Protein AF-M6Y9W4-F1 (afdb_monomer_lite)

Radius of gyration: 18.75 Å; chains: 1; bounding box: 52×41×45 Å

Structure (mmCIF, N/CA/C/O backbone):
data_AF-M6Y9W4-F1
#
_entry.id   AF-M6Y9W4-F1
#
loop_
_atom_site.group_PDB
_atom_site.id
_atom_site.type_symbol
_atom_site.label_atom_id
_atom_site.label_alt_id
_atom_site.label_comp_id
_atom_site.label_asym_id
_atom_site.label_entity_id
_atom_site.label_seq_id
_atom_site.pdbx_PDB_ins_code
_atom_site.Cartn_x
_atom_site.Cartn_y
_atom_site.Cartn_z
_atom_site.occupancy
_atom_site.B_iso_or_equiv
_atom_site.auth_seq_id
_atom_site.auth_comp_id
_atom_site.auth_asym_id
_atom_site.auth_atom_id
_atom_site.pdbx_PDB_model_num
ATOM 1 N N . MET A 1 1 ? 30.360 31.810 -10.359 1.00 53.22 1 MET A N 1
ATOM 2 C CA . MET A 1 1 ? 29.422 31.028 -9.519 1.00 53.22 1 MET A CA 1
ATOM 3 C C . MET A 1 1 ? 30.206 29.876 -8.911 1.00 53.22 1 MET A C 1
ATOM 5 O O . MET A 1 1 ? 30.884 29.195 -9.665 1.00 53.22 1 MET A O 1
ATOM 9 N N . ASN A 1 2 ? 30.211 29.723 -7.581 1.00 60.53 2 ASN A N 1
ATOM 10 C CA . ASN A 1 2 ? 31.064 28.747 -6.890 1.00 60.53 2 ASN A CA 1
ATOM 11 C C . ASN A 1 2 ? 30.437 27.342 -6.953 1.00 60.53 2 ASN A C 1
ATOM 13 O O . ASN A 1 2 ? 29.617 26.981 -6.112 1.00 60.53 2 ASN A O 1
ATOM 17 N N . THR A 1 3 ? 30.793 26.582 -7.986 1.00 64.50 3 THR A N 1
ATOM 18 C CA . THR A 1 3 ? 30.303 25.222 -8.269 1.00 64.50 3 THR A CA 1
ATOM 19 C C . THR A 1 3 ? 30.548 24.246 -7.116 1.00 64.50 3 THR A C 1
ATOM 21 O O . THR A 1 3 ? 29.676 23.439 -6.813 1.00 64.50 3 THR A O 1
ATOM 24 N N . ILE A 1 4 ? 31.654 24.411 -6.384 1.00 68.50 4 ILE A N 1
ATOM 25 C CA . ILE A 1 4 ? 32.053 23.549 -5.257 1.00 68.50 4 ILE A CA 1
ATOM 26 C C . ILE A 1 4 ? 31.036 23.609 -4.102 1.00 68.50 4 ILE A C 1
ATOM 28 O O . ILE A 1 4 ? 30.716 22.594 -3.489 1.00 68.50 4 ILE A O 1
ATOM 32 N N . GLY A 1 5 ? 30.479 24.791 -3.809 1.00 67.19 5 GLY A N 1
ATOM 33 C CA . GLY A 1 5 ? 29.461 24.944 -2.760 1.00 67.19 5 GLY A CA 1
ATOM 34 C C . GLY A 1 5 ? 28.097 24.358 -3.145 1.00 67.19 5 GLY A C 1
ATOM 35 O O . GLY A 1 5 ? 27.382 23.846 -2.287 1.00 67.19 5 GLY A O 1
ATOM 36 N N . ILE A 1 6 ? 27.752 24.400 -4.437 1.00 68.94 6 ILE A N 1
ATOM 37 C CA . ILE A 1 6 ? 26.484 23.878 -4.972 1.00 68.94 6 ILE A CA 1
ATOM 38 C C . ILE A 1 6 ? 26.501 22.342 -4.993 1.00 68.94 6 ILE A C 1
ATOM 40 O O . ILE A 1 6 ? 25.520 21.713 -4.597 1.00 68.94 6 ILE A O 1
ATOM 44 N N . GLU A 1 7 ? 27.620 21.730 -5.388 1.00 72.06 7 GLU A N 1
ATOM 45 C CA . GLU A 1 7 ? 27.791 20.270 -5.384 1.00 72.06 7 GLU A CA 1
ATOM 46 C C . GLU A 1 7 ? 27.745 19.682 -3.968 1.00 72.06 7 GLU A C 1
ATOM 48 O O . GLU A 1 7 ? 27.110 18.651 -3.742 1.00 72.06 7 GLU A O 1
ATOM 53 N N . ASN A 1 8 ? 28.333 20.375 -2.989 1.00 75.81 8 ASN A N 1
ATOM 54 C CA . ASN A 1 8 ? 28.336 19.921 -1.599 1.00 75.81 8 ASN A CA 1
ATOM 55 C C . ASN A 1 8 ? 26.931 19.979 -0.961 1.00 75.81 8 ASN A C 1
ATOM 57 O O . ASN A 1 8 ? 26.535 19.082 -0.211 1.00 75.81 8 ASN A O 1
ATOM 61 N N . TYR A 1 9 ? 26.137 21.001 -1.308 1.00 78.94 9 TYR A N 1
ATOM 62 C CA . TYR A 1 9 ? 24.733 21.096 -0.897 1.00 78.94 9 TYR A CA 1
ATOM 63 C C . TYR A 1 9 ? 23.881 19.978 -1.512 1.00 78.94 9 TYR A C 1
ATOM 65 O O . TYR A 1 9 ? 23.109 19.337 -0.799 1.00 78.94 9 TYR A O 1
ATOM 73 N N . LYS A 1 10 ? 24.060 19.701 -2.810 1.00 82.31 10 LYS A N 1
ATOM 74 C CA . LYS A 1 10 ? 23.355 18.619 -3.511 1.00 82.31 10 LYS A CA 1
ATOM 75 C C . LYS A 1 10 ? 23.643 17.254 -2.874 1.00 82.31 10 LYS A C 1
ATOM 77 O O . LYS A 1 10 ? 22.705 16.536 -2.549 1.00 82.31 10 LYS A O 1
ATOM 82 N N . SER A 1 11 ? 24.914 16.954 -2.610 1.00 82.06 11 SER A N 1
ATOM 83 C CA . SER A 1 11 ? 25.345 15.709 -1.957 1.00 82.06 11 SER A CA 1
ATOM 84 C C . SER A 1 11 ? 24.763 15.549 -0.545 1.00 82.06 11 SER A C 1
ATOM 86 O O . SER A 1 11 ? 24.240 14.495 -0.185 1.00 82.06 11 SER A O 1
ATOM 88 N N . THR A 1 12 ? 24.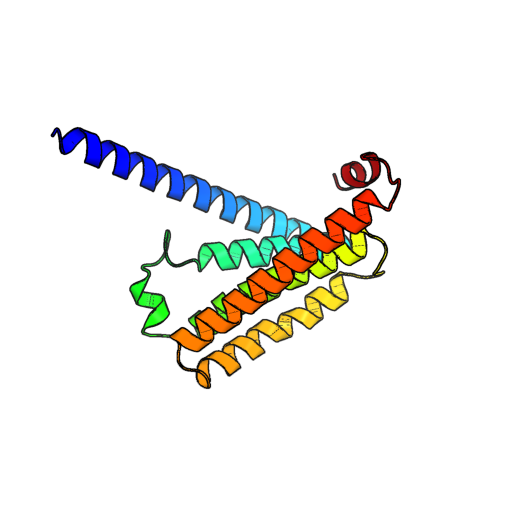761 16.625 0.250 1.00 84.62 12 THR A N 1
ATOM 89 C CA . THR A 1 12 ? 24.174 16.607 1.602 1.00 84.62 12 THR A CA 1
ATOM 90 C C . THR A 1 12 ? 22.660 16.373 1.562 1.00 84.62 12 THR A C 1
ATOM 92 O O . THR A 1 12 ? 22.122 15.630 2.384 1.00 84.62 12 THR A O 1
ATOM 95 N N . LEU A 1 13 ? 21.965 16.987 0.600 1.00 84.06 13 LEU A N 1
ATOM 96 C CA . LEU A 1 13 ? 20.527 16.813 0.406 1.00 84.06 13 LEU A CA 1
ATOM 97 C C . LEU A 1 13 ? 20.185 15.378 -0.027 1.00 84.06 13 LEU A C 1
ATOM 99 O O . LEU A 1 13 ? 19.275 14.780 0.542 1.00 84.06 13 LEU A O 1
ATOM 103 N N . GLU A 1 14 ? 20.927 14.815 -0.983 1.00 83.81 14 GLU A N 1
ATOM 104 C CA . GLU A 1 14 ? 20.766 13.427 -1.443 1.00 83.81 14 GLU A CA 1
ATOM 105 C C . GLU A 1 14 ? 20.965 12.430 -0.295 1.00 83.81 14 GLU A C 1
ATOM 107 O O . GLU A 1 14 ? 20.134 11.543 -0.087 1.00 83.81 14 GLU A O 1
ATOM 112 N N . LEU A 1 15 ? 22.004 12.630 0.521 1.00 82.56 15 LEU A N 1
ATOM 113 C CA . LEU A 1 15 ? 22.261 11.815 1.707 1.00 82.56 15 LEU A CA 1
ATOM 114 C C . LEU A 1 15 ? 21.123 11.927 2.738 1.00 82.56 15 LEU A C 1
ATOM 116 O O . LEU A 1 15 ? 20.691 10.923 3.305 1.00 82.56 15 LEU A O 1
ATOM 120 N N . GLY A 1 16 ? 20.607 13.137 2.969 1.00 83.44 16 GLY A N 1
ATOM 121 C CA . GLY A 1 16 ? 19.469 13.368 3.861 1.00 83.44 16 GLY A CA 1
ATOM 122 C C . GLY A 1 16 ? 18.190 12.668 3.389 1.00 83.44 16 GLY A C 1
ATOM 123 O O . GLY A 1 16 ? 17.507 12.027 4.190 1.00 83.44 16 GLY A O 1
ATOM 124 N N . ILE A 1 17 ? 17.893 12.733 2.088 1.00 84.00 17 ILE A N 1
ATOM 125 C CA . ILE A 1 17 ? 16.756 12.037 1.466 1.00 84.00 17 ILE A CA 1
ATOM 126 C C . ILE A 1 17 ? 16.913 10.519 1.610 1.00 84.00 17 ILE A C 1
ATOM 128 O O . ILE A 1 17 ? 15.950 9.846 1.982 1.00 84.00 17 ILE A O 1
ATOM 132 N N . PHE A 1 18 ? 18.119 9.987 1.391 1.00 83.56 18 PHE A N 1
ATOM 133 C CA . PHE A 1 18 ? 18.415 8.567 1.572 1.00 83.56 18 PHE A CA 1
ATOM 134 C C . PHE A 1 18 ? 18.136 8.097 3.006 1.00 83.56 18 PHE A C 1
ATOM 136 O O . PHE A 1 18 ? 17.407 7.124 3.202 1.00 83.56 18 PHE A O 1
ATOM 143 N N . TYR A 1 19 ? 18.646 8.802 4.021 1.00 84.94 19 TYR A N 1
ATOM 144 C CA . TYR A 1 19 ? 18.411 8.427 5.420 1.00 84.94 19 TYR A CA 1
ATOM 145 C C . TYR A 1 19 ? 16.941 8.542 5.827 1.00 84.94 19 TYR A C 1
ATOM 147 O O . TYR A 1 19 ? 16.434 7.661 6.523 1.00 84.94 19 TYR A O 1
ATOM 155 N N . LEU A 1 20 ? 16.236 9.588 5.385 1.00 85.50 20 LEU A N 1
ATOM 156 C CA . LEU A 1 20 ? 14.809 9.759 5.670 1.00 85.50 20 LEU A CA 1
ATOM 157 C C . LEU A 1 20 ? 13.975 8.649 5.022 1.00 85.50 20 LEU A C 1
ATOM 159 O O . LEU A 1 20 ? 13.081 8.095 5.662 1.00 85.50 20 LEU A O 1
ATOM 163 N N . HIS A 1 21 ? 14.305 8.276 3.787 1.00 85.56 21 HIS A N 1
ATOM 164 C CA . HIS A 1 21 ? 13.692 7.146 3.103 1.00 85.56 21 HIS A CA 1
ATOM 165 C C . HIS A 1 21 ? 13.955 5.826 3.836 1.00 85.56 21 HIS A C 1
ATOM 167 O O . HIS A 1 21 ? 13.010 5.111 4.167 1.00 85.56 21 HIS A O 1
ATOM 173 N N . ALA A 1 22 ? 15.218 5.524 4.150 1.00 85.25 22 ALA A N 1
ATOM 174 C CA . ALA A 1 22 ? 15.608 4.304 4.853 1.00 85.25 22 ALA A CA 1
ATOM 175 C C . ALA A 1 22 ? 14.940 4.195 6.233 1.00 85.25 22 ALA A C 1
ATOM 177 O O . ALA A 1 22 ? 14.466 3.122 6.613 1.00 85.25 22 ALA A O 1
ATOM 178 N N . ALA A 1 23 ? 14.839 5.307 6.965 1.00 87.00 23 ALA A N 1
ATOM 179 C CA . ALA A 1 23 ? 14.112 5.368 8.226 1.00 87.00 23 ALA A CA 1
ATOM 180 C C . ALA A 1 23 ? 12.614 5.100 8.021 1.00 87.00 23 ALA A C 1
ATOM 182 O O . ALA A 1 23 ? 12.052 4.248 8.707 1.00 87.00 23 ALA A O 1
ATOM 183 N N . GLY A 1 24 ? 11.974 5.767 7.055 1.00 85.44 24 GLY A N 1
ATOM 184 C CA . GLY A 1 24 ? 10.560 5.564 6.730 1.00 85.44 24 GLY A CA 1
ATOM 185 C C . GLY A 1 24 ? 10.237 4.112 6.372 1.00 85.44 24 GLY A C 1
ATOM 186 O O . GLY A 1 24 ? 9.293 3.537 6.916 1.00 85.44 24 GLY A O 1
ATOM 187 N N . VAL A 1 25 ? 11.068 3.490 5.531 1.00 87.25 25 VAL A N 1
ATOM 188 C CA . VAL A 1 25 ? 10.981 2.062 5.194 1.00 87.25 25 VAL A CA 1
ATOM 189 C C . VAL A 1 25 ? 11.132 1.197 6.443 1.00 87.25 25 VAL A C 1
ATOM 191 O O . VAL A 1 25 ? 10.295 0.330 6.684 1.00 87.25 25 VAL A O 1
ATOM 194 N N . SER A 1 26 ? 12.160 1.442 7.259 1.00 86.38 26 SER A N 1
ATOM 195 C CA . SER A 1 26 ? 12.446 0.640 8.455 1.00 86.38 26 SER A CA 1
ATOM 196 C C . SER A 1 26 ? 11.303 0.699 9.468 1.00 86.38 26 SER A C 1
ATOM 198 O O . SER A 1 26 ? 10.848 -0.339 9.948 1.00 86.38 26 SER A O 1
ATOM 200 N N . PHE A 1 27 ? 10.786 1.896 9.761 1.00 88.75 27 PHE A N 1
ATOM 201 C CA . PHE A 1 27 ? 9.645 2.067 10.659 1.00 88.75 27 PHE A CA 1
ATOM 202 C C . PHE A 1 27 ? 8.376 1.433 10.089 1.00 88.75 27 PHE A C 1
ATOM 204 O O . PHE A 1 27 ? 7.706 0.683 10.798 1.00 88.75 27 PHE A O 1
ATOM 211 N N . GLY A 1 28 ? 8.063 1.683 8.815 1.00 88.12 28 GLY A N 1
ATOM 212 C CA . GLY A 1 28 ? 6.894 1.102 8.154 1.00 88.12 28 GLY A CA 1
ATOM 213 C C . GLY A 1 28 ? 6.928 -0.426 8.150 1.00 88.12 28 GLY A C 1
ATOM 214 O O . GLY A 1 28 ? 5.927 -1.062 8.468 1.00 88.12 28 GLY A O 1
ATOM 215 N N . PHE A 1 29 ? 8.092 -1.015 7.877 1.00 90.25 29 PHE A N 1
ATOM 216 C CA . PHE A 1 29 ? 8.286 -2.461 7.858 1.00 90.25 29 PHE A CA 1
ATOM 217 C C . PHE A 1 29 ? 8.179 -3.074 9.260 1.00 90.25 29 PHE A C 1
ATOM 219 O O . PHE A 1 29 ? 7.402 -4.001 9.469 1.00 90.25 29 PHE A O 1
ATOM 226 N N . LEU A 1 30 ? 8.912 -2.552 10.250 1.00 92.31 30 LEU A N 1
ATOM 227 C CA . LEU A 1 30 ? 8.925 -3.114 11.607 1.00 92.31 30 LEU A CA 1
ATOM 228 C C . LEU A 1 30 ? 7.567 -2.968 12.307 1.00 92.31 30 LEU A C 1
ATOM 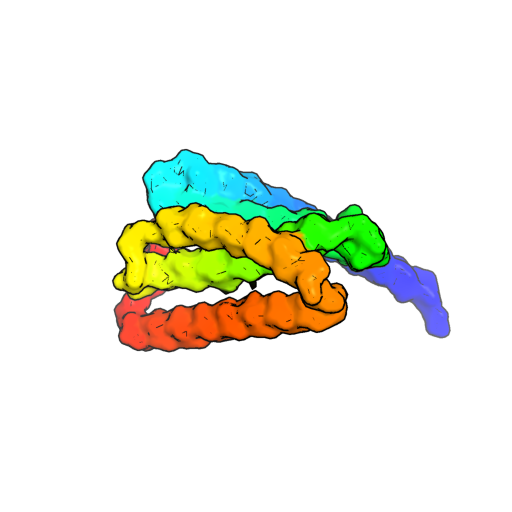230 O O . LEU A 1 30 ? 7.054 -3.930 12.885 1.00 92.31 30 LEU A O 1
ATOM 234 N N . ILE A 1 31 ? 6.963 -1.778 12.238 1.00 91.62 31 ILE A N 1
ATOM 235 C CA . ILE A 1 31 ? 5.649 -1.518 12.840 1.00 91.62 31 ILE A CA 1
ATOM 236 C C . ILE A 1 31 ? 4.567 -2.280 12.072 1.00 91.62 31 ILE A 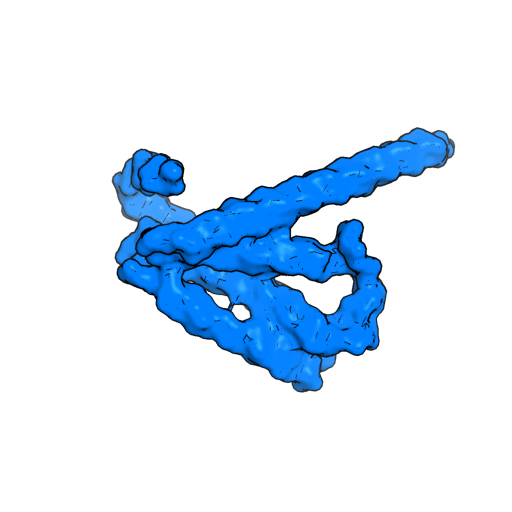C 1
ATOM 238 O O . ILE A 1 31 ? 3.691 -2.883 12.695 1.00 91.62 31 ILE A O 1
ATOM 242 N N . GLY A 1 32 ? 4.641 -2.294 10.738 1.00 90.62 32 GLY A N 1
ATOM 243 C CA . GLY A 1 32 ? 3.715 -3.025 9.877 1.00 90.62 32 GLY A CA 1
ATOM 244 C C . GLY A 1 32 ? 3.684 -4.512 10.208 1.00 90.62 32 GLY A C 1
ATOM 245 O O . GLY A 1 32 ? 2.614 -5.061 10.485 1.00 90.62 32 GLY A O 1
ATOM 246 N N . PHE A 1 33 ? 4.858 -5.140 10.291 1.00 90.94 33 PHE A N 1
ATOM 247 C CA . PHE A 1 33 ? 4.993 -6.543 10.664 1.00 90.94 33 PHE A CA 1
ATOM 248 C C . PHE A 1 33 ? 4.462 -6.804 12.077 1.00 90.94 33 PHE A C 1
ATOM 250 O O . PHE A 1 33 ? 3.622 -7.678 12.261 1.00 90.94 33 PHE A O 1
ATOM 257 N N . SER A 1 34 ? 4.855 -6.000 13.069 1.00 92.12 34 SER A N 1
ATOM 258 C CA . SER A 1 34 ? 4.347 -6.128 14.443 1.00 92.12 34 SER A CA 1
ATOM 259 C C . SER A 1 34 ? 2.811 -6.083 14.505 1.00 92.12 34 SER A C 1
ATOM 261 O O . SER A 1 34 ? 2.168 -6.937 15.121 1.00 92.12 34 SER A O 1
ATOM 263 N N . LYS A 1 35 ? 2.190 -5.138 13.789 1.00 92.38 35 LYS A N 1
ATOM 264 C CA . LYS A 1 35 ? 0.732 -4.971 13.754 1.00 92.38 35 LYS A CA 1
ATOM 265 C C . LYS A 1 35 ? 0.016 -6.080 12.965 1.00 92.38 35 LYS A C 1
ATOM 267 O O . LYS A 1 35 ? -1.080 -6.473 13.366 1.00 92.38 35 LYS A O 1
ATOM 272 N N . LEU A 1 36 ? 0.627 -6.662 11.929 1.00 89.56 36 LEU A N 1
ATOM 273 C CA . LEU A 1 36 ? 0.082 -7.820 11.194 1.00 89.56 36 LEU A CA 1
ATOM 274 C C . LEU A 1 36 ? -0.117 -9.068 12.074 1.00 89.56 36 LEU A C 1
ATOM 276 O O . LEU A 1 36 ? -1.041 -9.847 11.826 1.00 89.56 36 LEU A O 1
ATOM 280 N N . TYR A 1 37 ? 0.700 -9.241 13.117 1.00 88.75 37 TYR A N 1
ATOM 281 C CA . TYR A 1 37 ? 0.606 -10.364 14.063 1.00 88.75 37 TYR A CA 1
ATOM 282 C C . TYR A 1 37 ? -0.208 -10.057 15.326 1.00 88.75 37 TYR A C 1
ATOM 284 O O . TYR A 1 37 ? -0.331 -10.909 16.204 1.00 88.75 37 TYR A O 1
ATOM 292 N N . SER A 1 38 ? -0.798 -8.866 15.425 1.00 90.19 38 SER A N 1
ATOM 293 C CA . SER A 1 38 ? -1.700 -8.523 16.529 1.00 90.19 38 SER A CA 1
ATOM 294 C C . SER A 1 38 ? -2.983 -9.371 16.521 1.00 90.19 38 SER A C 1
ATOM 296 O O . SER A 1 38 ? -3.322 -10.003 15.524 1.00 90.19 38 SER A O 1
ATOM 298 N N . ASN A 1 39 ? -3.735 -9.380 17.625 1.00 88.06 39 ASN A N 1
ATOM 299 C CA . ASN A 1 39 ? -5.017 -10.100 17.702 1.00 88.06 39 ASN A CA 1
ATOM 300 C C . ASN A 1 39 ? -6.209 -9.293 17.156 1.00 88.06 39 ASN A C 1
ATOM 302 O O . ASN A 1 39 ? -7.246 -9.875 16.845 1.00 88.06 39 ASN A O 1
ATOM 306 N N . ASP A 1 40 ? -6.057 -7.979 17.005 1.00 90.56 40 ASP A N 1
ATOM 307 C CA . ASP A 1 40 ? -7.111 -7.056 16.585 1.00 90.56 40 ASP A CA 1
ATOM 308 C C . ASP A 1 40 ? -7.191 -6.918 15.050 1.00 90.56 40 ASP A C 1
ATOM 310 O O . ASP A 1 40 ? -6.178 -6.756 14.364 1.00 90.56 40 ASP A O 1
ATOM 314 N N . PHE A 1 41 ? -8.403 -6.974 14.483 1.00 90.06 41 PHE A N 1
ATOM 315 C CA . PHE A 1 41 ? -8.601 -6.922 13.028 1.00 90.06 41 PHE A CA 1
ATOM 316 C C . PHE A 1 41 ? -8.215 -5.571 12.426 1.00 90.06 41 PHE A C 1
ATOM 318 O O . PHE A 1 41 ? -7.707 -5.531 11.299 1.00 90.06 41 PHE A O 1
ATOM 325 N N . PHE A 1 42 ? -8.427 -4.473 13.152 1.00 89.94 42 PHE A N 1
ATOM 326 C CA . PHE A 1 42 ? -8.001 -3.162 12.683 1.00 89.94 42 PHE A CA 1
ATOM 327 C C . PHE A 1 42 ? -6.477 -3.075 12.632 1.00 89.94 42 PHE A C 1
ATOM 329 O O . PHE A 1 42 ? -5.915 -2.727 11.597 1.00 89.94 42 PHE A O 1
ATOM 336 N N . SER A 1 43 ? -5.802 -3.492 13.699 1.00 90.88 43 SER A N 1
ATOM 337 C CA . SER A 1 43 ? -4.346 -3.520 13.793 1.00 90.88 43 SER A CA 1
ATOM 338 C C . SER A 1 43 ? -3.719 -4.362 12.679 1.00 90.88 43 SER A C 1
ATOM 340 O O . SER A 1 43 ? -2.772 -3.904 12.047 1.00 90.88 43 SER A O 1
ATOM 342 N N . LYS A 1 44 ? -4.290 -5.522 12.325 1.00 92.62 44 LYS A N 1
ATOM 343 C CA . LYS A 1 44 ? -3.841 -6.294 11.146 1.00 92.62 44 LYS A CA 1
ATOM 344 C C . LYS A 1 44 ? -3.972 -5.517 9.838 1.00 92.62 44 LYS A C 1
ATOM 346 O O . LYS A 1 44 ? -3.060 -5.526 9.015 1.00 92.62 44 LYS A O 1
ATOM 351 N N . SER A 1 45 ? -5.100 -4.840 9.649 1.00 92.19 45 SER A N 1
ATOM 352 C CA . SER A 1 45 ? -5.385 -4.058 8.439 1.00 92.19 45 SER A CA 1
ATOM 353 C C . SER A 1 45 ? -4.443 -2.863 8.316 1.00 92.19 45 SER A C 1
ATOM 355 O O . SER A 1 45 ? -3.835 -2.650 7.270 1.00 92.19 45 SER A O 1
ATOM 357 N N . TYR A 1 46 ? -4.237 -2.147 9.419 1.00 91.25 46 TYR A N 1
ATOM 358 C CA . TYR A 1 46 ? -3.277 -1.057 9.526 1.00 91.25 46 TYR A CA 1
ATOM 359 C C . TYR A 1 46 ? -1.839 -1.535 9.293 1.00 91.25 46 TYR A C 1
ATOM 361 O O . TYR A 1 46 ? -1.100 -0.928 8.519 1.00 91.25 46 TYR A O 1
ATOM 369 N N . GLY A 1 47 ? -1.460 -2.671 9.884 1.00 92.00 47 GLY A N 1
ATOM 370 C CA . GLY A 1 47 ? -0.170 -3.307 9.638 1.00 92.00 47 GLY A CA 1
ATOM 371 C C . GLY A 1 47 ? 0.034 -3.636 8.161 1.00 92.00 47 GLY A C 1
ATOM 372 O O . GLY A 1 47 ? 1.107 -3.398 7.616 1.00 92.00 47 GLY A O 1
ATOM 373 N N . SER A 1 48 ? -1.019 -4.087 7.475 1.00 92.25 48 SER A N 1
ATOM 374 C 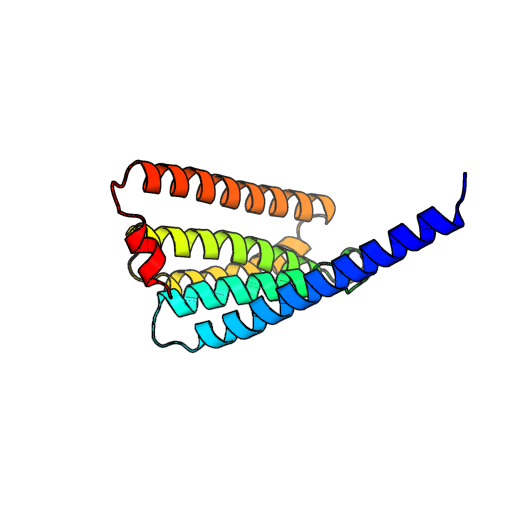CA . SER A 1 48 ? -0.960 -4.341 6.040 1.00 92.25 48 SER A CA 1
ATOM 375 C C . SER A 1 48 ? -0.771 -3.084 5.196 1.00 92.25 48 SER A C 1
ATOM 377 O O . SER A 1 48 ? -0.058 -3.168 4.199 1.00 92.25 48 SER A O 1
ATOM 379 N N . VAL A 1 49 ? -1.386 -1.956 5.568 1.00 92.56 49 VAL A N 1
ATOM 380 C CA . VAL A 1 49 ? -1.166 -0.656 4.911 1.00 92.56 49 VAL A CA 1
ATOM 381 C C . VAL A 1 49 ? 0.304 -0.262 5.028 1.00 92.56 49 VAL A C 1
ATOM 383 O O . VAL A 1 49 ? 0.958 0.001 4.017 1.00 92.56 49 VAL A O 1
ATOM 386 N N . LEU A 1 50 ? 0.841 -0.286 6.254 1.00 92.06 50 LEU A N 1
ATOM 387 C CA . LEU A 1 50 ? 2.236 0.064 6.530 1.00 92.06 50 LEU A CA 1
ATOM 388 C C . LEU A 1 50 ? 3.208 -0.841 5.775 1.00 92.06 50 LEU A C 1
ATOM 390 O O . LEU A 1 50 ? 4.150 -0.355 5.156 1.00 92.06 50 LEU A O 1
ATOM 394 N N . GLN A 1 51 ? 2.938 -2.146 5.767 1.00 91.69 51 GLN A N 1
ATOM 395 C CA . GLN A 1 51 ? 3.763 -3.116 5.066 1.00 91.69 51 GLN A CA 1
ATOM 396 C C . GLN A 1 51 ? 3.750 -2.877 3.551 1.00 91.69 51 GLN A C 1
ATOM 398 O O . GLN A 1 51 ? 4.807 -2.895 2.922 1.00 91.69 51 GLN A O 1
ATOM 403 N N . SER A 1 52 ? 2.581 -2.609 2.954 1.00 91.19 52 SER A N 1
ATOM 404 C CA . SER A 1 52 ? 2.496 -2.302 1.521 1.00 91.19 52 SER A CA 1
ATOM 405 C C . SER A 1 52 ? 3.176 -0.987 1.158 1.00 91.19 52 SER A C 1
ATOM 407 O O . SER A 1 52 ? 3.848 -0.925 0.133 1.00 91.19 52 SER A O 1
ATOM 409 N N . ALA A 1 53 ? 3.068 0.037 2.009 1.00 88.06 53 ALA A N 1
ATOM 410 C CA . ALA A 1 53 ? 3.751 1.309 1.811 1.00 88.06 53 ALA A CA 1
ATOM 411 C C . ALA A 1 53 ? 5.276 1.152 1.926 1.00 88.06 53 ALA A C 1
ATOM 413 O O . ALA A 1 53 ? 6.009 1.704 1.110 1.00 88.06 53 ALA A O 1
ATOM 414 N N . ALA A 1 54 ? 5.758 0.352 2.882 1.00 89.81 54 ALA A N 1
ATOM 415 C CA . ALA A 1 54 ? 7.177 0.044 3.023 1.00 89.81 54 ALA A CA 1
ATOM 416 C C . ALA A 1 54 ? 7.715 -0.726 1.808 1.00 89.81 54 ALA A C 1
ATOM 418 O O . ALA A 1 54 ? 8.747 -0.346 1.264 1.00 89.81 54 ALA A O 1
ATOM 419 N N . PHE A 1 55 ? 7.006 -1.755 1.328 1.00 88.12 55 PHE A N 1
ATOM 420 C CA . PHE A 1 55 ? 7.397 -2.476 0.111 1.00 88.12 55 PHE A CA 1
ATOM 421 C C . PHE A 1 55 ? 7.362 -1.590 -1.134 1.00 88.12 55 PHE A C 1
ATOM 423 O O . PHE A 1 55 ? 8.277 -1.660 -1.949 1.00 88.12 55 PHE A O 1
ATOM 430 N N . PHE A 1 56 ? 6.349 -0.733 -1.265 1.00 84.75 56 PHE A N 1
ATOM 431 C CA . PHE A 1 56 ? 6.296 0.265 -2.328 1.00 84.75 56 PHE A CA 1
ATOM 432 C C . PHE A 1 56 ? 7.517 1.187 -2.292 1.00 84.75 56 PHE A C 1
ATOM 434 O O . PHE A 1 56 ? 8.133 1.402 -3.326 1.00 84.75 56 PHE A O 1
ATOM 441 N N . LEU A 1 57 ? 7.895 1.693 -1.114 1.00 82.81 57 LEU A N 1
ATOM 442 C CA . LEU A 1 57 ? 9.067 2.552 -0.951 1.00 82.81 57 LEU A CA 1
ATOM 443 C C . LEU A 1 57 ? 10.373 1.814 -1.269 1.00 82.81 57 LEU A C 1
ATOM 445 O O . LEU A 1 57 ? 11.197 2.366 -1.984 1.00 82.81 57 LEU A O 1
ATOM 449 N N . ILE A 1 58 ? 10.534 0.561 -0.832 1.00 83.31 58 ILE A N 1
ATOM 450 C CA . ILE A 1 58 ? 11.695 -0.275 -1.191 1.00 83.31 58 ILE A CA 1
ATOM 451 C C . ILE A 1 58 ? 11.814 -0.429 -2.711 1.00 83.31 58 ILE A C 1
ATOM 453 O O . ILE A 1 58 ? 12.912 -0.379 -3.257 1.00 83.31 58 ILE A O 1
ATOM 457 N N . LEU A 1 59 ? 10.681 -0.619 -3.388 1.00 78.69 59 LEU A N 1
ATOM 458 C CA . LEU A 1 59 ? 10.611 -0.747 -4.841 1.00 78.69 59 LEU A CA 1
ATOM 459 C C . LEU A 1 59 ? 10.612 0.611 -5.565 1.00 78.69 59 LEU A C 1
ATOM 461 O O . LEU A 1 59 ? 10.642 0.635 -6.794 1.00 78.69 59 LEU A O 1
ATOM 465 N N . ASN A 1 60 ? 10.554 1.734 -4.840 1.00 74.69 60 ASN A N 1
ATOM 466 C CA . ASN A 1 60 ? 10.484 3.062 -5.431 1.00 74.69 60 ASN A CA 1
ATOM 467 C C . ASN A 1 60 ? 11.852 3.440 -6.008 1.00 74.69 60 ASN A C 1
ATOM 469 O O . ASN A 1 60 ? 12.847 3.645 -5.307 1.00 74.69 60 ASN A O 1
ATOM 473 N N . ASN A 1 61 ? 11.854 3.513 -7.333 1.00 62.28 61 ASN A N 1
ATOM 474 C CA . ASN A 1 61 ? 13.002 3.392 -8.216 1.00 62.28 61 ASN A CA 1
ATOM 475 C C . ASN A 1 61 ? 13.809 4.698 -8.368 1.00 62.28 61 ASN A C 1
ATOM 477 O O . ASN A 1 61 ? 14.228 5.048 -9.467 1.00 62.28 61 ASN A O 1
ATOM 481 N N . GLY A 1 62 ? 13.952 5.460 -7.278 1.00 52.56 62 GLY A N 1
ATOM 482 C CA . GLY A 1 62 ? 14.631 6.762 -7.270 1.00 52.56 62 GLY A CA 1
ATOM 483 C C . GLY A 1 62 ? 15.681 6.951 -6.171 1.00 52.56 62 GLY A C 1
ATOM 484 O O . GLY A 1 62 ? 16.437 7.914 -6.236 1.00 52.56 62 GLY A O 1
ATOM 485 N N . ILE A 1 63 ? 15.737 6.067 -5.162 1.00 56.09 63 ILE A N 1
ATOM 486 C CA . ILE A 1 63 ? 16.682 6.180 -4.027 1.00 56.09 63 ILE A CA 1
ATOM 487 C C . ILE A 1 63 ? 17.536 4.912 -3.845 1.00 56.09 63 ILE A C 1
ATOM 489 O O . ILE A 1 63 ? 18.708 5.025 -3.495 1.00 56.09 63 ILE A O 1
ATOM 493 N N . LEU A 1 64 ? 16.983 3.714 -4.083 1.00 50.62 64 LEU A N 1
ATOM 494 C CA . LEU A 1 64 ? 17.672 2.429 -3.849 1.00 50.62 64 LEU A CA 1
ATOM 495 C C . LEU A 1 64 ? 17.980 1.624 -5.126 1.00 50.62 64 LEU A C 1
ATOM 497 O O . LEU A 1 64 ? 18.890 0.798 -5.107 1.00 50.62 64 LEU A O 1
ATOM 501 N N . ILE A 1 65 ? 17.243 1.840 -6.220 1.00 53.12 65 ILE A N 1
ATOM 502 C CA . ILE A 1 65 ? 17.386 1.126 -7.501 1.00 53.12 65 ILE A CA 1
ATOM 503 C C . ILE A 1 65 ? 17.233 2.155 -8.630 1.00 53.12 65 ILE A C 1
ATOM 505 O O . ILE A 1 65 ? 16.367 3.024 -8.541 1.00 53.12 65 ILE A O 1
ATOM 509 N N . ASP A 1 66 ? 18.091 2.095 -9.654 1.00 56.53 66 ASP A N 1
ATOM 510 C CA . ASP A 1 66 ? 18.127 3.089 -10.734 1.00 56.53 66 ASP A CA 1
ATOM 511 C C . ASP A 1 66 ? 16.864 3.047 -11.609 1.00 56.53 66 ASP A C 1
ATOM 513 O O . ASP A 1 66 ? 16.400 1.964 -12.001 1.00 56.53 66 ASP A O 1
ATOM 517 N N . GLN A 1 67 ? 16.336 4.234 -11.943 1.00 51.56 67 GLN A N 1
ATOM 518 C CA . GLN A 1 67 ? 15.026 4.428 -12.571 1.00 51.56 67 GLN A CA 1
ATOM 519 C C . GLN A 1 67 ? 14.907 3.702 -13.925 1.00 51.56 67 GLN A C 1
ATOM 521 O O . GLN A 1 67 ? 13.837 3.181 -14.251 1.00 51.56 67 GLN A O 1
ATOM 526 N N . GLY A 1 68 ? 16.024 3.578 -14.657 1.00 53.12 68 GLY A N 1
ATOM 527 C CA . GLY A 1 68 ? 16.115 2.890 -15.950 1.00 53.12 68 GLY A CA 1
ATOM 528 C C . GLY A 1 68 ? 15.979 1.362 -15.889 1.00 53.12 68 GLY A C 1
ATOM 529 O O . GLY A 1 68 ? 15.595 0.745 -16.880 1.00 53.12 68 GLY A O 1
ATOM 530 N N . THR A 1 69 ? 16.218 0.744 -14.730 1.00 52.91 69 THR A N 1
ATOM 531 C CA . THR A 1 69 ? 16.224 -0.725 -14.571 1.00 52.91 69 THR A CA 1
ATOM 532 C C . THR A 1 69 ? 14.815 -1.325 -14.436 1.00 52.91 69 THR A C 1
ATOM 534 O O . THR A 1 69 ? 14.582 -2.465 -14.828 1.00 52.91 69 THR A O 1
ATOM 537 N N . LEU A 1 70 ? 13.849 -0.568 -13.898 1.00 53.84 70 LEU A N 1
ATOM 538 C CA . LEU A 1 70 ? 12.478 -1.049 -13.639 1.00 53.84 70 LEU A CA 1
ATOM 539 C C . LEU A 1 70 ? 11.535 -0.827 -14.826 1.00 53.84 70 LEU A C 1
ATOM 541 O O . LEU A 1 70 ? 10.591 -1.598 -14.988 1.00 53.84 70 LEU A O 1
ATOM 545 N N . GLN A 1 71 ? 11.807 0.185 -15.660 1.00 53.22 71 GLN A N 1
ATOM 546 C CA . GLN A 1 71 ? 11.040 0.442 -16.883 1.00 53.22 71 GLN A CA 1
ATOM 547 C C . GLN A 1 71 ? 11.337 -0.594 -17.977 1.00 53.22 71 GLN A C 1
ATOM 549 O O . GLN A 1 71 ? 10.430 -1.058 -18.659 1.00 53.22 71 GLN A O 1
ATOM 554 N N . ASN A 1 72 ? 12.593 -1.032 -18.122 1.00 55.84 72 ASN A N 1
ATOM 555 C CA . ASN A 1 72 ? 13.003 -1.673 -19.373 1.00 55.84 72 ASN A CA 1
ATOM 556 C C . ASN A 1 72 ? 13.025 -3.215 -19.382 1.00 55.84 72 ASN A C 1
ATOM 558 O O . ASN A 1 72 ? 13.038 -3.789 -20.468 1.00 55.84 72 ASN A O 1
ATOM 562 N N . GLU A 1 73 ? 13.017 -3.916 -18.233 1.00 61.06 73 GLU A N 1
ATOM 563 C CA . GLU A 1 73 ? 13.358 -5.358 -18.243 1.00 61.06 73 GLU A CA 1
ATOM 564 C C . GLU A 1 73 ? 12.354 -6.327 -17.586 1.00 61.06 73 GLU A C 1
ATOM 566 O O . GLU A 1 73 ? 12.363 -7.510 -17.932 1.00 61.06 73 GLU A O 1
ATOM 571 N N . ASN A 1 74 ? 11.439 -5.897 -16.695 1.00 77.69 74 ASN A N 1
ATOM 572 C CA . ASN A 1 74 ? 10.540 -6.849 -16.015 1.00 77.69 74 ASN A CA 1
ATOM 573 C C . ASN A 1 74 ? 9.113 -6.336 -15.733 1.00 77.69 74 ASN A C 1
ATOM 575 O O . ASN A 1 74 ? 8.834 -5.711 -14.708 1.00 77.69 74 ASN A O 1
ATOM 579 N N . LYS A 1 75 ? 8.162 -6.727 -16.595 1.00 82.50 75 LYS A N 1
ATOM 580 C CA . LYS A 1 75 ? 6.722 -6.422 -16.462 1.00 82.50 75 LYS A CA 1
ATOM 581 C C . LYS A 1 75 ? 6.087 -6.921 -15.157 1.00 82.50 75 LYS A C 1
ATOM 583 O O . LYS A 1 75 ? 5.126 -6.311 -14.683 1.00 82.50 75 LYS A O 1
ATOM 588 N N . ILE A 1 76 ? 6.616 -7.998 -14.565 1.00 86.62 76 ILE A N 1
ATOM 589 C CA . ILE A 1 76 ? 6.145 -8.521 -13.273 1.00 86.62 76 ILE A CA 1
ATOM 590 C C . ILE A 1 76 ? 6.490 -7.538 -12.162 1.00 86.62 76 ILE A C 1
ATOM 592 O O . ILE A 1 76 ? 5.642 -7.239 -11.324 1.00 86.62 76 ILE A O 1
ATOM 596 N N . LEU A 1 77 ? 7.719 -7.019 -12.165 1.00 84.56 77 LEU A N 1
ATOM 597 C CA . LEU A 1 77 ? 8.186 -6.065 -11.163 1.00 84.56 77 LEU A CA 1
ATOM 598 C C . LEU A 1 77 ? 7.404 -4.754 -11.265 1.00 84.56 77 LEU A C 1
ATOM 600 O O . LEU A 1 77 ? 6.871 -4.286 -10.261 1.00 84.56 77 LEU A O 1
ATOM 604 N N . LEU A 1 78 ? 7.241 -4.238 -12.487 1.00 86.38 78 LEU A N 1
ATOM 605 C CA . LEU A 1 78 ? 6.424 -3.059 -12.775 1.00 86.38 78 LEU A CA 1
ATOM 606 C C . LEU A 1 78 ? 4.978 -3.247 -12.285 1.00 86.38 78 LEU A C 1
ATOM 608 O O . LEU A 1 78 ? 4.453 -2.436 -11.525 1.00 86.38 78 LEU A O 1
ATOM 612 N N . GLY A 1 79 ? 4.333 -4.349 -12.669 1.00 88.62 79 GLY A N 1
ATOM 613 C CA . GLY A 1 79 ? 2.955 -4.634 -12.273 1.00 88.62 79 GLY A CA 1
ATOM 614 C C . GLY A 1 79 ? 2.781 -4.879 -10.770 1.00 88.62 79 GLY A C 1
ATOM 615 O O . GLY A 1 79 ? 1.746 -4.512 -10.212 1.00 88.62 79 GLY A O 1
ATOM 616 N N . SER A 1 80 ? 3.793 -5.439 -10.101 1.00 89.88 80 SER A N 1
ATOM 617 C CA . SER A 1 80 ? 3.813 -5.614 -8.641 1.00 89.88 80 SER A CA 1
ATOM 618 C C . SER A 1 80 ? 3.957 -4.276 -7.921 1.00 89.88 80 SER A C 1
ATOM 620 O O . SER A 1 80 ? 3.237 -4.023 -6.957 1.00 89.88 80 SER A O 1
ATOM 622 N N . TYR A 1 81 ? 4.839 -3.400 -8.410 1.00 88.69 81 TYR A N 1
ATOM 623 C CA . TYR A 1 81 ? 5.043 -2.051 -7.881 1.00 88.69 81 TYR A CA 1
ATOM 624 C C . TYR A 1 81 ? 3.750 -1.231 -7.940 1.00 88.69 81 TYR A C 1
ATOM 626 O O . TYR A 1 81 ? 3.252 -0.771 -6.913 1.00 88.69 81 TYR A O 1
ATOM 634 N N . TYR A 1 82 ? 3.138 -1.138 -9.120 1.00 90.12 82 TYR A N 1
ATOM 635 C CA . TYR A 1 82 ? 1.871 -0.426 -9.309 1.00 90.12 82 TYR A CA 1
ATOM 636 C C . TYR A 1 82 ? 0.682 -1.133 -8.629 1.00 90.12 82 TYR A C 1
ATOM 638 O O . TYR A 1 82 ? -0.257 -0.482 -8.169 1.00 90.12 82 TYR A O 1
ATOM 646 N N . GLY A 1 83 ? 0.745 -2.458 -8.473 1.00 92.44 83 GLY A N 1
ATOM 647 C CA . GLY A 1 83 ? -0.199 -3.229 -7.661 1.00 92.44 83 GLY A CA 1
ATOM 648 C C . GLY A 1 83 ? -0.161 -2.868 -6.182 1.00 92.44 83 GLY A C 1
ATOM 649 O O . GLY A 1 83 ? -1.212 -2.708 -5.562 1.00 92.44 83 GLY A O 1
ATOM 650 N N . LEU A 1 84 ? 1.038 -2.686 -5.623 1.00 92.06 84 LEU A N 1
ATOM 651 C CA . LEU A 1 84 ? 1.232 -2.249 -4.240 1.00 92.06 84 LEU A CA 1
ATOM 652 C C . LEU A 1 84 ? 0.721 -0.824 -4.009 1.00 92.06 84 LEU A C 1
ATOM 654 O O . LEU A 1 84 ? 0.147 -0.571 -2.950 1.00 92.06 84 LEU A O 1
ATOM 658 N N . VAL A 1 85 ? 0.858 0.076 -4.991 1.00 90.44 85 VAL A N 1
ATOM 659 C CA . VAL A 1 85 ? 0.277 1.432 -4.933 1.00 90.44 85 VAL A CA 1
ATOM 660 C C . VAL A 1 85 ? -1.235 1.357 -4.752 1.00 90.44 85 VAL A C 1
ATOM 662 O O . VAL A 1 85 ? -1.765 1.870 -3.766 1.00 90.44 85 VAL A O 1
ATOM 665 N N . LEU A 1 86 ? -1.930 0.667 -5.662 1.00 93.31 86 LEU A N 1
ATOM 666 C CA . LEU A 1 86 ? -3.388 0.550 -5.597 1.00 93.31 86 LEU A CA 1
ATOM 667 C C . LEU A 1 86 ? -3.855 -0.183 -4.346 1.00 93.31 86 LEU A C 1
ATOM 669 O O . LEU A 1 86 ? -4.825 0.240 -3.714 1.00 93.31 86 LEU A O 1
ATOM 673 N N . TYR A 1 87 ? -3.161 -1.261 -3.976 1.00 94.75 87 TYR A N 1
ATOM 674 C CA . TYR A 1 87 ? -3.441 -1.985 -2.746 1.00 94.75 87 TYR A CA 1
ATOM 675 C C . TYR A 1 87 ? -3.362 -1.059 -1.533 1.00 94.75 87 TYR A C 1
ATOM 677 O O . TYR A 1 87 ? -4.302 -1.016 -0.744 1.00 94.75 87 TYR A O 1
ATOM 685 N N . SER A 1 88 ? -2.274 -0.294 -1.405 1.00 92.12 88 SER A N 1
ATOM 686 C CA . SER A 1 88 ? -2.052 0.621 -0.286 1.00 92.12 88 SER A CA 1
ATOM 687 C C . SER A 1 88 ? -3.150 1.686 -0.214 1.00 92.12 88 SER A C 1
ATOM 689 O O . SER A 1 88 ? -3.789 1.839 0.828 1.00 92.12 88 SER A O 1
ATOM 691 N N . SER A 1 89 ? -3.470 2.348 -1.333 1.00 92.19 89 SER A N 1
ATOM 692 C CA . SER A 1 89 ? -4.537 3.360 -1.392 1.00 92.19 89 SER A CA 1
ATOM 693 C C . SER A 1 89 ? -5.909 2.800 -0.997 1.00 92.19 89 SER A C 1
ATOM 695 O O . SER A 1 89 ? -6.648 3.434 -0.241 1.00 92.19 89 SER A O 1
ATOM 697 N N . LEU A 1 90 ? -6.258 1.595 -1.457 1.00 93.94 90 LEU A N 1
ATOM 698 C CA . LEU A 1 90 ? -7.533 0.955 -1.117 1.00 93.94 90 LEU A CA 1
ATOM 699 C C . LEU A 1 90 ? -7.561 0.418 0.314 1.00 93.94 90 LEU A C 1
ATOM 701 O O . LEU A 1 90 ? -8.591 0.502 0.980 1.00 93.94 90 LEU A O 1
ATOM 705 N N . ALA A 1 91 ? -6.447 -0.103 0.818 1.00 93.25 91 ALA A N 1
ATOM 706 C CA . ALA A 1 91 ? -6.342 -0.553 2.198 1.00 93.25 91 ALA A CA 1
ATOM 707 C C . ALA A 1 91 ? -6.484 0.628 3.175 1.00 93.25 91 ALA A C 1
ATOM 709 O O . ALA A 1 91 ? -7.179 0.502 4.182 1.00 93.25 91 ALA A O 1
ATOM 710 N N . VAL A 1 92 ? -5.930 1.801 2.843 1.00 92.56 92 VAL A N 1
ATOM 711 C CA . VAL A 1 92 ? -6.169 3.049 3.589 1.00 92.56 92 VAL A CA 1
ATOM 712 C C . VAL A 1 92 ? -7.658 3.393 3.597 1.00 92.56 92 VAL A C 1
ATOM 714 O O . VAL A 1 92 ? -8.218 3.641 4.665 1.00 92.56 92 VAL A O 1
ATOM 717 N N . PHE A 1 93 ? -8.325 3.343 2.441 1.00 92.62 93 PHE A N 1
ATOM 718 C CA . PHE A 1 93 ? -9.771 3.564 2.355 1.00 92.62 93 PHE A CA 1
ATOM 719 C C . PHE A 1 93 ? -10.561 2.604 3.258 1.00 92.62 93 PHE A C 1
ATOM 721 O O . PHE A 1 93 ? -11.428 3.045 4.013 1.00 92.62 93 PHE A O 1
ATOM 728 N N . VAL A 1 94 ? -10.240 1.308 3.248 1.00 92.31 94 VAL A N 1
ATOM 729 C CA . VAL A 1 94 ? -10.872 0.298 4.117 1.00 92.31 94 VAL A CA 1
ATOM 730 C C . VAL A 1 94 ? -10.668 0.622 5.601 1.00 92.31 94 VAL A C 1
ATOM 732 O O . VAL A 1 94 ? -11.625 0.567 6.374 1.00 92.31 94 VAL A O 1
ATOM 735 N N . CYS A 1 95 ? -9.455 1.007 6.003 1.00 90.50 95 CYS A N 1
ATOM 736 C CA . CYS A 1 95 ? -9.167 1.414 7.379 1.00 90.50 95 CYS A CA 1
ATOM 737 C C . CYS A 1 95 ? -9.994 2.638 7.801 1.00 90.50 95 CYS A C 1
ATOM 739 O O . CYS A 1 95 ? -10.563 2.636 8.891 1.00 90.50 95 CYS A O 1
ATOM 741 N N . PHE A 1 96 ? -10.129 3.654 6.942 1.00 87.75 96 PHE A N 1
ATOM 742 C CA . PHE A 1 96 ? -10.981 4.817 7.224 1.00 87.75 96 PHE A CA 1
ATOM 743 C C . PHE A 1 96 ? -12.465 4.459 7.316 1.00 87.75 96 PHE A C 1
ATOM 745 O O . PHE A 1 96 ? -13.165 5.011 8.161 1.00 87.75 96 PHE A O 1
ATOM 752 N N . ASN A 1 97 ? -12.944 3.520 6.496 1.00 88.50 97 ASN A N 1
ATOM 753 C CA . ASN A 1 97 ? -14.316 3.030 6.605 1.00 88.50 97 ASN A CA 1
ATOM 754 C C . ASN A 1 97 ? -14.570 2.353 7.955 1.00 88.50 97 ASN A C 1
ATOM 756 O O . ASN A 1 97 ? -15.612 2.592 8.551 1.00 88.50 97 ASN A O 1
ATOM 760 N N . TYR A 1 98 ? -13.619 1.570 8.468 1.00 87.88 98 TYR A N 1
ATOM 761 C CA . TYR A 1 98 ? -13.732 1.001 9.813 1.00 87.88 98 TYR A CA 1
ATOM 762 C C . TYR A 1 98 ? -13.727 2.081 10.903 1.00 87.88 98 TYR A C 1
ATOM 764 O O . TYR A 1 98 ? -14.606 2.097 11.759 1.00 87.88 98 TYR A O 1
ATOM 772 N N . LEU A 1 99 ? -12.776 3.023 10.853 1.00 84.44 99 LEU A N 1
ATOM 773 C CA . LEU A 1 99 ? -12.654 4.093 11.857 1.00 84.44 99 LEU A CA 1
ATOM 774 C C . LEU A 1 99 ? -13.898 4.986 11.936 1.00 84.44 99 LEU A C 1
ATOM 776 O O . LEU A 1 99 ? -14.239 5.492 13.002 1.00 84.44 99 LEU A O 1
ATOM 780 N N . LEU A 1 100 ? -14.577 5.177 10.807 1.00 83.88 100 LEU A N 1
ATOM 781 C CA . LEU A 1 100 ? -15.807 5.958 10.711 1.00 83.88 100 LEU A CA 1
ATOM 782 C C . LEU A 1 100 ? -17.071 5.093 10.854 1.00 83.88 100 LEU A C 1
ATOM 784 O O . LEU A 1 100 ? -18.152 5.546 10.488 1.00 83.88 100 LEU A O 1
ATOM 788 N N . GLU A 1 101 ? -16.936 3.881 11.412 1.00 74.50 101 GLU A N 1
ATOM 789 C CA . GLU A 1 101 ? -18.020 2.931 11.729 1.00 74.50 101 GLU A CA 1
ATOM 790 C C . GLU A 1 101 ? -18.883 2.534 10.519 1.00 74.50 101 GLU A C 1
ATOM 792 O O . GLU A 1 101 ? -20.063 2.220 10.640 1.00 74.50 101 GLU A O 1
ATOM 797 N N . SER A 1 102 ? -18.290 2.526 9.327 1.00 68.31 102 SER A N 1
ATOM 798 C CA . SER A 1 102 ? -18.934 2.095 8.082 1.00 68.31 102 SER A CA 1
ATOM 799 C C . SER A 1 102 ? -18.649 0.625 7.736 1.00 68.31 102 SER A C 1
ATOM 801 O O . SER A 1 102 ? -19.107 0.142 6.698 1.00 68.31 102 SER A O 1
ATOM 803 N N . LEU A 1 103 ? -17.845 -0.081 8.538 1.00 78.50 103 LEU A N 1
ATOM 804 C CA . LEU A 1 103 ? -17.350 -1.422 8.228 1.00 78.50 103 LEU A CA 1
ATOM 805 C C . LEU A 1 103 ? -16.973 -2.176 9.512 1.00 78.50 103 LEU A C 1
ATOM 807 O O . LEU A 1 103 ? -16.242 -1.626 10.324 1.00 78.50 103 LEU A O 1
ATOM 811 N N . ASP A 1 104 ? -17.387 -3.438 9.666 1.00 81.75 104 ASP A N 1
ATOM 812 C CA . ASP A 1 104 ? -17.166 -4.194 10.918 1.00 81.75 104 ASP A CA 1
ATOM 813 C C . ASP A 1 104 ? -15.818 -4.931 10.984 1.00 81.75 104 ASP A C 1
ATOM 815 O O . ASP A 1 104 ? -15.238 -5.115 12.051 1.00 81.75 104 ASP A O 1
ATOM 819 N N . ASN A 1 105 ? -15.302 -5.399 9.842 1.00 88.81 105 ASN A N 1
ATOM 820 C CA . ASN A 1 105 ? -14.066 -6.182 9.789 1.00 88.81 105 ASN A CA 1
ATOM 821 C C . ASN A 1 105 ? -13.190 -5.714 8.623 1.00 88.81 105 ASN A C 1
ATOM 823 O O . ASN A 1 105 ? -13.394 -6.178 7.506 1.00 88.81 105 ASN A O 1
ATOM 827 N N . PRO A 1 106 ? -12.203 -4.832 8.838 1.00 90.25 106 PRO A N 1
ATOM 828 C CA . PRO A 1 106 ? -11.373 -4.299 7.758 1.00 90.25 106 PRO A CA 1
ATOM 829 C C . PRO A 1 106 ? -10.422 -5.359 7.190 1.00 90.25 106 PRO A C 1
ATOM 831 O O . PRO A 1 106 ? -10.114 -5.358 5.996 1.00 90.25 106 PRO A O 1
ATOM 834 N N . TRP A 1 107 ? -10.041 -6.348 8.004 1.00 92.56 107 TRP A N 1
ATOM 835 C CA . TRP A 1 107 ? -9.016 -7.323 7.644 1.00 92.56 107 TRP A CA 1
ATOM 836 C C . TRP A 1 107 ? -9.446 -8.247 6.508 1.00 92.56 107 TRP A C 1
ATOM 838 O O . TRP A 1 107 ? -8.641 -8.597 5.642 1.00 92.56 107 TRP A O 1
ATOM 848 N N . ILE A 1 108 ? -10.719 -8.650 6.473 1.00 92.94 108 ILE A N 1
ATOM 849 C CA . ILE A 1 108 ? -11.217 -9.492 5.379 1.00 92.94 108 ILE A CA 1
ATOM 850 C C . ILE A 1 108 ? -11.176 -8.760 4.034 1.00 92.94 108 ILE A C 1
ATOM 852 O O . ILE A 1 108 ? -10.860 -9.386 3.021 1.00 92.94 108 ILE A O 1
ATOM 856 N N . TYR A 1 109 ? -11.427 -7.449 4.022 1.00 91.94 109 TYR A N 1
ATOM 857 C CA . TYR A 1 109 ? -11.351 -6.641 2.807 1.00 91.94 109 TYR A CA 1
ATOM 858 C C . TYR A 1 109 ? -9.900 -6.428 2.387 1.00 91.94 109 TYR A C 1
ATOM 860 O O . TYR A 1 109 ? -9.596 -6.669 1.224 1.00 91.94 109 TYR A O 1
ATOM 868 N N . CYS A 1 110 ? -8.986 -6.121 3.314 1.00 92.81 110 CYS A N 1
ATOM 869 C CA . CYS A 1 110 ? -7.550 -6.065 3.014 1.00 92.81 110 CYS A CA 1
ATOM 870 C C . CYS A 1 110 ? -7.044 -7.380 2.397 1.00 92.81 110 CYS A C 1
ATOM 872 O O . CYS A 1 110 ? -6.418 -7.365 1.344 1.00 92.81 110 CYS A O 1
ATOM 874 N N . LYS A 1 111 ? -7.409 -8.544 2.952 1.00 92.75 111 LYS A N 1
ATOM 875 C CA . LYS A 1 111 ? -7.043 -9.842 2.351 1.00 92.75 111 LYS A CA 1
ATOM 876 C C . LYS A 1 111 ? -7.587 -10.028 0.935 1.00 92.75 111 LYS A C 1
ATOM 878 O O . LYS A 1 111 ? -6.886 -10.563 0.085 1.00 92.75 111 LYS A O 1
ATOM 883 N N . ARG A 1 112 ? -8.827 -9.606 0.671 1.00 93.31 112 ARG A N 1
ATOM 884 C CA . ARG A 1 112 ? -9.421 -9.674 -0.676 1.00 93.31 112 ARG A CA 1
ATOM 885 C C . ARG A 1 112 ? -8.720 -8.730 -1.651 1.00 93.31 112 ARG A C 1
ATOM 887 O O . ARG A 1 112 ? -8.505 -9.105 -2.799 1.00 93.31 112 ARG A O 1
ATOM 894 N N . LEU A 1 113 ? -8.318 -7.547 -1.185 1.00 94.44 113 LEU A N 1
ATOM 895 C CA . LEU A 1 113 ? -7.590 -6.562 -1.983 1.00 94.44 113 LEU A CA 1
ATOM 896 C C . LEU A 1 113 ? -6.220 -7.068 -2.445 1.00 94.44 113 LEU A C 1
ATOM 898 O O . LEU A 1 113 ? -5.741 -6.590 -3.466 1.00 94.44 113 LEU A O 1
ATOM 902 N N . LEU A 1 114 ? -5.613 -8.069 -1.789 1.00 92.75 114 LEU A N 1
ATOM 903 C CA . LEU A 1 114 ? -4.358 -8.672 -2.267 1.00 92.75 114 LEU A CA 1
ATOM 904 C C . LEU A 1 114 ? -4.478 -9.220 -3.697 1.00 92.75 114 LEU A C 1
ATOM 906 O O . LEU A 1 114 ? -3.480 -9.263 -4.409 1.00 92.75 114 LEU A O 1
ATOM 910 N N . GLY A 1 115 ? -5.690 -9.569 -4.146 1.00 92.62 115 GLY A N 1
ATOM 911 C CA . GLY A 1 115 ? -5.967 -9.962 -5.531 1.00 92.62 115 GLY A CA 1
ATOM 912 C C . GLY A 1 115 ? -5.717 -8.860 -6.571 1.00 92.62 115 GLY A C 1
ATOM 913 O O . GLY A 1 115 ? -5.592 -9.167 -7.753 1.00 92.62 115 GLY A O 1
ATOM 914 N N . ILE A 1 116 ? -5.580 -7.596 -6.158 1.00 93.69 116 ILE A N 1
ATOM 915 C CA . ILE A 1 116 ? -5.217 -6.488 -7.052 1.00 93.69 116 ILE A CA 1
ATOM 916 C C . ILE A 1 116 ? -3.793 -6.650 -7.570 1.00 93.69 116 ILE A C 1
ATOM 918 O O . ILE A 1 116 ? -3.559 -6.359 -8.733 1.00 93.69 116 ILE A O 1
ATOM 922 N N . ILE A 1 117 ? -2.869 -7.176 -6.763 1.00 92.38 117 ILE A N 1
ATOM 923 C CA . ILE A 1 117 ? -1.466 -7.353 -7.158 1.00 92.38 117 ILE A CA 1
ATOM 924 C C . ILE A 1 117 ? -1.333 -8.279 -8.385 1.00 92.38 117 ILE A C 1
ATOM 926 O O . ILE A 1 117 ? -0.766 -7.853 -9.390 1.00 92.38 117 ILE A O 1
ATOM 930 N N . PRO A 1 118 ? -1.868 -9.518 -8.394 1.00 93.25 118 PRO A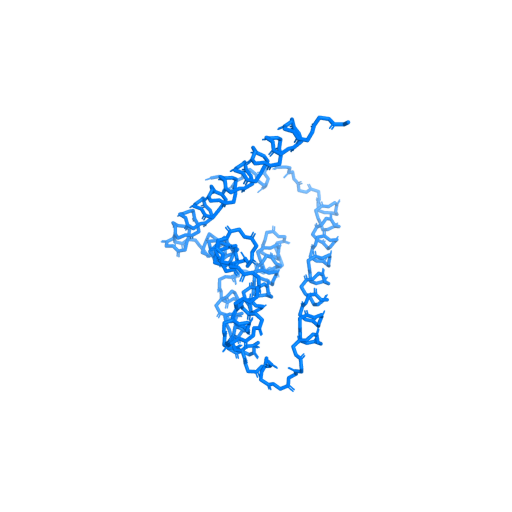 N 1
ATOM 931 C CA . PRO A 1 118 ? -1.822 -10.344 -9.598 1.00 93.25 118 PRO A CA 1
ATOM 932 C C . PRO A 1 118 ? -2.645 -9.754 -10.752 1.00 93.25 118 PRO A C 1
ATOM 934 O O . PRO A 1 118 ? -2.265 -9.928 -11.908 1.00 93.25 118 PRO A O 1
ATOM 937 N N . ALA A 1 119 ? -3.731 -9.024 -10.473 1.00 93.25 119 ALA A N 1
ATOM 938 C CA . ALA A 1 119 ? -4.515 -8.363 -11.514 1.00 93.25 119 ALA A CA 1
ATOM 939 C C . ALA A 1 119 ? -3.730 -7.237 -12.211 1.00 93.25 119 ALA A C 1
ATOM 941 O O . ALA A 1 119 ? -3.762 -7.148 -13.436 1.00 93.25 119 ALA A O 1
ATOM 942 N N . THR A 1 120 ? -2.987 -6.410 -11.472 1.00 92.56 120 THR A N 1
ATOM 943 C CA . THR A 1 120 ? -2.144 -5.346 -12.042 1.00 92.56 120 THR A CA 1
ATOM 944 C C . THR A 1 120 ? -0.921 -5.901 -12.750 1.00 92.56 120 THR A C 1
ATOM 946 O O . THR A 1 120 ? -0.531 -5.350 -13.776 1.00 92.56 120 THR A O 1
ATOM 949 N N . ILE A 1 121 ? -0.350 -7.010 -12.263 1.00 92.19 121 ILE A N 1
ATOM 950 C CA . ILE A 1 121 ? 0.676 -7.762 -12.997 1.00 92.19 121 ILE A CA 1
ATOM 951 C C . ILE A 1 121 ? 0.122 -8.216 -14.340 1.00 92.19 121 ILE A C 1
ATOM 953 O O . ILE A 1 121 ? 0.738 -7.963 -15.362 1.00 92.19 121 ILE A O 1
ATOM 957 N N . LEU A 1 122 ? -1.055 -8.839 -14.371 1.00 93.00 122 LEU A N 1
ATOM 958 C CA . LEU A 1 122 ? -1.667 -9.283 -15.620 1.00 93.00 122 LEU A CA 1
ATOM 959 C C . LEU A 1 122 ? -1.937 -8.094 -16.558 1.00 93.00 122 LEU A C 1
ATOM 961 O O . LEU A 1 122 ? -1.603 -8.152 -17.738 1.00 93.00 122 LEU A O 1
ATOM 965 N N . LEU A 1 123 ? -2.462 -6.989 -16.027 1.00 90.75 123 LEU A N 1
ATOM 966 C CA . LEU A 1 123 ? -2.779 -5.773 -16.779 1.00 90.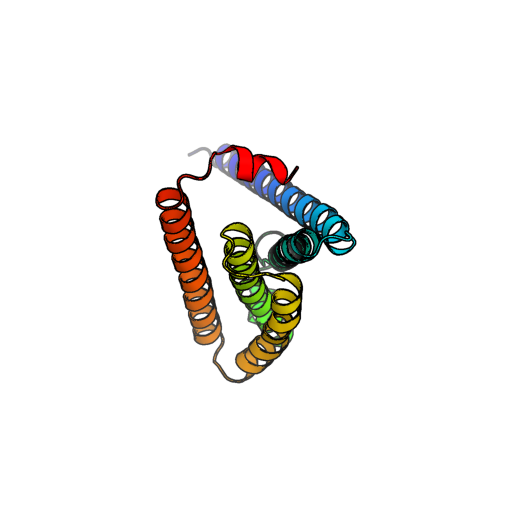75 123 LEU A CA 1
ATOM 967 C C . LEU A 1 123 ? -1.524 -5.100 -17.377 1.00 90.75 123 LEU A C 1
ATOM 969 O O . LEU A 1 123 ? -1.602 -4.575 -18.489 1.00 90.75 123 LEU A O 1
ATOM 973 N N . SER A 1 124 ? -0.358 -5.201 -16.723 1.00 90.06 124 SER A N 1
ATOM 974 C CA . SER A 1 124 ? 0.918 -4.677 -17.247 1.00 90.06 124 SER A CA 1
ATOM 975 C C . SER A 1 124 ? 1.399 -5.398 -18.517 1.00 90.06 124 SER A C 1
ATOM 977 O O . SER A 1 124 ? 2.175 -4.845 -19.299 1.00 90.06 124 SER A O 1
ATOM 979 N N . TYR A 1 125 ? 0.918 -6.618 -18.785 1.00 89.38 125 TYR A N 1
ATOM 980 C CA . TYR A 1 125 ? 1.211 -7.319 -20.038 1.00 89.38 125 TYR A CA 1
ATOM 981 C C . TYR A 1 125 ? 0.381 -6.816 -21.220 1.00 89.38 125 TYR A C 1
ATOM 983 O O . TYR A 1 125 ? 0.885 -6.855 -22.344 1.00 89.38 125 TYR A O 1
ATOM 991 N N . PHE A 1 126 ? -0.843 -6.338 -20.978 1.00 89.56 126 PHE A N 1
ATOM 992 C CA . PHE A 1 126 ? -1.802 -5.972 -22.028 1.00 89.56 126 PHE A CA 1
ATOM 993 C C . PHE A 1 126 ? -1.725 -4.511 -22.470 1.00 89.56 126 PHE A C 1
ATOM 995 O O . PHE A 1 126 ? -2.110 -4.202 -23.596 1.00 89.56 126 PHE A O 1
ATOM 1002 N N . ILE A 1 127 ? -1.253 -3.613 -21.605 1.00 88.19 127 ILE A N 1
ATOM 1003 C CA . ILE A 1 127 ? -1.237 -2.171 -21.872 1.00 88.19 127 ILE A CA 1
ATOM 1004 C C . ILE A 1 127 ? 0.206 -1.706 -22.113 1.00 88.19 127 ILE A C 1
ATOM 1006 O O . ILE A 1 127 ? 1.113 -2.166 -21.416 1.00 88.19 127 ILE A O 1
ATOM 1010 N N . PRO A 1 128 ? 0.455 -0.794 -23.074 1.00 88.25 128 PRO A N 1
ATOM 1011 C CA . PRO A 1 128 ? 1.770 -0.183 -23.211 1.00 88.25 128 PRO A CA 1
ATOM 1012 C C . PRO A 1 128 ? 2.152 0.585 -21.941 1.00 88.25 128 PRO A C 1
ATOM 1014 O O . PRO A 1 128 ? 1.317 1.242 -21.320 1.00 88.25 128 PRO A O 1
ATOM 1017 N N . GLU A 1 129 ? 3.429 0.531 -21.582 1.00 84.00 129 GLU A N 1
ATOM 1018 C CA . GLU A 1 129 ? 3.942 0.952 -20.277 1.00 84.00 129 GLU A CA 1
ATOM 1019 C C . GLU A 1 129 ? 3.510 2.362 -19.845 1.00 84.00 129 GLU A C 1
ATOM 1021 O O . GLU A 1 129 ? 2.959 2.527 -18.761 1.00 84.00 129 GLU A O 1
ATOM 1026 N N . LEU A 1 130 ? 3.673 3.375 -20.702 1.00 84.75 130 LEU A N 1
ATOM 1027 C CA . LEU A 1 130 ? 3.312 4.759 -20.362 1.00 84.75 130 LEU A CA 1
ATOM 1028 C C . LEU A 1 130 ? 1.820 4.921 -20.036 1.00 84.75 130 LEU A C 1
ATOM 1030 O O . LEU A 1 130 ? 1.457 5.630 -19.096 1.00 84.75 130 LEU A O 1
ATOM 1034 N N . TYR A 1 131 ? 0.951 4.241 -20.789 1.00 87.00 131 TYR A N 1
ATOM 1035 C CA . TYR A 1 131 ? -0.490 4.262 -20.542 1.00 87.00 131 TYR A CA 1
ATOM 1036 C C . TYR A 1 131 ? -0.847 3.485 -19.276 1.00 87.00 131 TYR A C 1
ATOM 1038 O O . TYR A 1 131 ? -1.716 3.924 -18.528 1.00 87.00 131 TYR A O 1
ATOM 1046 N N . PHE A 1 132 ? -0.166 2.366 -19.016 1.00 88.75 132 PHE A N 1
ATOM 1047 C CA . PHE A 1 132 ? -0.334 1.590 -17.789 1.00 88.75 132 PHE A CA 1
ATOM 1048 C C . PHE A 1 132 ? -0.001 2.432 -16.554 1.00 88.75 132 PHE A C 1
ATOM 1050 O O . PHE A 1 132 ? -0.837 2.562 -15.664 1.00 88.75 132 PHE A O 1
ATOM 1057 N N . ILE A 1 133 ? 1.182 3.051 -16.539 1.00 88.44 133 ILE A N 1
ATOM 1058 C CA . ILE A 1 133 ? 1.647 3.914 -15.447 1.00 88.44 133 ILE A CA 1
ATOM 1059 C C . ILE A 1 133 ? 0.636 5.035 -15.194 1.00 88.44 133 ILE A C 1
ATOM 1061 O O . ILE A 1 133 ? 0.100 5.155 -14.095 1.00 88.44 133 ILE A O 1
ATOM 1065 N N . SER A 1 134 ? 0.309 5.801 -16.238 1.00 88.19 134 SER A N 1
ATOM 1066 C CA . SER A 1 134 ? -0.608 6.937 -16.123 1.00 88.19 134 SER A CA 1
ATOM 1067 C C . SER A 1 134 ? -2.003 6.521 -15.645 1.00 88.19 134 SER A C 1
ATOM 1069 O O . SER A 1 134 ? -2.612 7.219 -14.833 1.00 88.19 134 SER A O 1
ATOM 1071 N N . PHE A 1 135 ? -2.503 5.373 -16.108 1.00 91.31 135 PHE A N 1
ATOM 1072 C CA . PHE A 1 135 ? -3.796 4.839 -15.695 1.00 91.31 135 PHE A CA 1
ATOM 1073 C C . PHE A 1 135 ? -3.821 4.464 -14.211 1.00 91.31 135 PHE A C 1
ATOM 1075 O O . PHE A 1 135 ? -4.750 4.846 -13.495 1.00 91.31 135 PHE A O 1
ATOM 1082 N N . ILE A 1 136 ? -2.805 3.737 -13.736 1.00 91.94 136 ILE A N 1
ATOM 1083 C CA . ILE A 1 136 ? -2.731 3.331 -12.332 1.00 91.94 136 ILE A CA 1
ATOM 1084 C C . ILE A 1 136 ? -2.542 4.548 -11.423 1.00 91.94 136 ILE A C 1
ATOM 1086 O O . ILE A 1 136 ? -3.220 4.639 -10.399 1.00 91.94 136 ILE A O 1
ATOM 1090 N N . ASP A 1 137 ? -1.696 5.503 -11.810 1.00 90.19 137 ASP A N 1
ATOM 1091 C CA . ASP A 1 137 ? -1.498 6.739 -11.052 1.00 90.19 137 ASP A CA 1
ATOM 1092 C C . ASP A 1 137 ? -2.804 7.528 -10.935 1.00 90.19 137 ASP A C 1
ATOM 1094 O O . ASP A 1 137 ? -3.186 7.931 -9.835 1.00 90.19 137 ASP A O 1
ATOM 1098 N N . PHE A 1 138 ? -3.549 7.688 -12.035 1.00 92.88 138 PHE A N 1
ATOM 1099 C CA . PHE A 1 138 ? -4.850 8.358 -12.013 1.00 92.88 138 PHE A CA 1
ATOM 1100 C C . PHE A 1 138 ? -5.830 7.684 -11.042 1.00 92.88 138 PHE A C 1
ATOM 1102 O O . PHE A 1 138 ? -6.489 8.367 -10.253 1.00 92.88 138 PHE A O 1
ATOM 1109 N N . LEU A 1 139 ? -5.898 6.348 -11.048 1.00 94.50 139 LEU A N 1
ATOM 1110 C CA . LEU A 1 139 ? -6.724 5.592 -10.104 1.00 94.50 139 LEU A CA 1
ATOM 1111 C C . LEU A 1 139 ? -6.260 5.777 -8.655 1.00 94.50 139 LEU A C 1
ATOM 1113 O O . LEU A 1 139 ? -7.082 6.070 -7.786 1.00 94.50 139 LEU A O 1
ATOM 1117 N N . GLY A 1 140 ? -4.962 5.635 -8.385 1.00 92.62 140 GLY A N 1
ATOM 1118 C CA . GLY A 1 140 ? -4.387 5.777 -7.047 1.00 92.62 140 GLY A CA 1
ATOM 1119 C C . GLY A 1 140 ? -4.624 7.169 -6.460 1.00 92.62 140 GLY A C 1
ATOM 1120 O O . GLY A 1 140 ? -5.089 7.297 -5.320 1.00 92.62 140 GLY A O 1
ATOM 1121 N N . PHE A 1 141 ? -4.393 8.219 -7.253 1.00 92.38 141 PHE A N 1
ATOM 1122 C CA . PHE A 1 141 ? -4.699 9.597 -6.868 1.00 92.38 141 PHE A CA 1
ATOM 1123 C C . PHE A 1 141 ? -6.197 9.809 -6.656 1.00 92.38 141 PHE A C 1
ATOM 1125 O O . PHE A 1 141 ? -6.587 10.378 -5.636 1.00 92.38 141 PHE A O 1
ATOM 1132 N N . GLY A 1 142 ? -7.042 9.313 -7.563 1.00 95.81 142 GLY A N 1
ATOM 1133 C CA . GLY A 1 142 ? -8.495 9.418 -7.448 1.00 95.81 142 GLY A CA 1
ATOM 1134 C C . GLY A 1 142 ? -9.026 8.794 -6.156 1.00 95.81 142 GLY A C 1
ATOM 1135 O O . GLY A 1 142 ? -9.767 9.443 -5.416 1.00 95.81 142 GLY A O 1
ATOM 1136 N N . ILE A 1 143 ? -8.586 7.573 -5.834 1.00 93.81 143 ILE A N 1
ATOM 1137 C CA . ILE A 1 143 ? -8.951 6.867 -4.596 1.00 93.81 143 ILE A CA 1
ATOM 1138 C C . ILE A 1 143 ? -8.477 7.649 -3.371 1.00 93.81 143 ILE A C 1
ATOM 1140 O O . ILE A 1 143 ? -9.230 7.799 -2.408 1.00 93.81 143 ILE A O 1
ATOM 1144 N N . SER A 1 144 ? -7.255 8.177 -3.400 1.00 92.38 144 SER A N 1
ATOM 1145 C CA . SER A 1 144 ? -6.672 8.898 -2.265 1.00 92.38 144 SER A CA 1
ATOM 1146 C C . SER A 1 144 ? -7.391 10.223 -1.993 1.00 92.38 144 SER A C 1
ATOM 1148 O O . SER A 1 144 ? -7.764 10.493 -0.851 1.00 92.38 144 SER A O 1
ATOM 1150 N N . ILE A 1 145 ? -7.661 11.018 -3.036 1.00 93.75 145 ILE A N 1
ATOM 1151 C CA . ILE A 1 145 ? -8.414 12.277 -2.925 1.00 93.75 145 ILE A CA 1
ATOM 1152 C C . ILE A 1 145 ? -9.828 11.996 -2.423 1.00 93.75 145 ILE A C 1
ATOM 1154 O O . ILE A 1 145 ? -10.281 12.639 -1.476 1.00 93.75 145 ILE A O 1
ATOM 1158 N N . PHE A 1 146 ? -10.508 11.007 -3.008 1.00 93.06 146 PHE A N 1
ATOM 1159 C CA . PHE A 1 146 ? -11.844 10.614 -2.576 1.00 93.06 146 PHE A CA 1
ATOM 1160 C C . PHE A 1 146 ? -11.859 10.203 -1.102 1.00 93.06 146 PHE A C 1
ATOM 1162 O O . PHE A 1 146 ? -12.673 10.714 -0.334 1.00 93.06 146 PHE A O 1
ATOM 1169 N N . THR A 1 147 ? -10.930 9.334 -0.697 1.00 92.31 147 THR A N 1
ATOM 1170 C CA . THR A 1 147 ? -10.803 8.861 0.688 1.00 92.31 147 THR A CA 1
ATOM 1171 C C . THR A 1 147 ? -10.596 10.024 1.645 1.00 92.31 147 THR A C 1
ATOM 1173 O O . THR A 1 147 ? -11.278 10.093 2.662 1.00 92.31 147 THR A O 1
ATOM 1176 N N . PHE A 1 148 ? -9.704 10.958 1.310 1.00 90.31 148 PHE A N 1
ATOM 1177 C CA . PHE A 1 148 ? -9.419 12.126 2.137 1.00 90.31 148 PHE A CA 1
ATOM 1178 C C . PHE A 1 148 ? -10.613 13.083 2.233 1.00 90.31 148 PHE A C 1
ATOM 1180 O O . PHE A 1 148 ? -11.009 13.473 3.328 1.00 90.31 148 PHE A O 1
ATOM 1187 N N . SER A 1 149 ? -11.233 13.451 1.108 1.00 90.94 149 SER A N 1
ATOM 1188 C CA . SER A 1 149 ? -12.395 14.348 1.111 1.00 90.94 149 SER A CA 1
ATOM 1189 C C . SER A 1 149 ? -13.590 13.734 1.840 1.00 90.94 149 SER A C 1
ATOM 1191 O O . SER A 1 149 ? -14.275 14.421 2.602 1.00 90.94 149 SER A O 1
ATOM 1193 N N . TRP A 1 150 ? -13.845 12.442 1.628 1.00 91.44 150 TRP A N 1
ATOM 1194 C CA . TRP A 1 150 ? -14.921 11.722 2.300 1.00 91.44 150 TRP A CA 1
ATOM 1195 C C . TRP A 1 150 ? -14.657 11.565 3.800 1.00 91.44 150 TRP A C 1
ATOM 1197 O O . TRP A 1 150 ? -15.561 11.831 4.598 1.00 91.44 150 TRP A O 1
ATOM 1207 N N . SER A 1 151 ? -13.437 11.187 4.198 1.00 87.19 151 SER A N 1
ATOM 1208 C CA . SER A 1 151 ? -13.085 11.031 5.610 1.00 87.19 151 SER A CA 1
ATOM 1209 C C . SER A 1 151 ? -13.146 12.369 6.340 1.00 87.19 151 SER A C 1
ATOM 1211 O O . SER A 1 151 ? -13.772 12.450 7.394 1.00 87.19 151 SER A O 1
ATOM 1213 N N . LEU A 1 152 ? -12.628 13.444 5.739 1.00 87.19 152 LEU A N 1
ATOM 1214 C CA . LEU A 1 152 ? -12.700 14.795 6.290 1.00 87.19 152 LEU A CA 1
ATOM 1215 C C . LEU A 1 152 ? -14.150 15.243 6.487 1.00 87.19 152 LEU A C 1
ATOM 1217 O O . LEU A 1 152 ? -14.518 15.696 7.569 1.00 87.19 152 LEU A O 1
ATOM 1221 N N . ARG A 1 153 ? -15.006 15.073 5.472 1.00 86.88 153 ARG A N 1
ATOM 1222 C CA . ARG A 1 153 ? -16.434 15.407 5.581 1.00 86.88 153 ARG A CA 1
ATOM 1223 C C . ARG A 1 153 ? -17.122 14.604 6.683 1.00 86.88 153 ARG A C 1
ATOM 1225 O O . ARG A 1 153 ? -17.956 15.151 7.402 1.00 86.88 153 ARG A O 1
ATOM 1232 N N . SER A 1 154 ? -16.801 13.320 6.794 1.00 84.12 154 SER A N 1
ATOM 1233 C CA . SER A 1 154 ? -17.395 12.424 7.786 1.00 84.12 154 SER A CA 1
ATOM 1234 C C . SER A 1 154 ? -16.978 12.805 9.201 1.00 84.12 154 SER A C 1
ATOM 1236 O O . SER A 1 154 ? -17.847 12.916 10.058 1.00 84.12 154 SER A O 1
ATOM 1238 N N . VAL A 1 155 ? -15.695 13.114 9.419 1.00 82.94 155 VAL A N 1
ATOM 1239 C CA . VAL A 1 155 ? -15.185 13.621 10.701 1.00 82.94 155 VAL A CA 1
ATOM 1240 C C . VAL A 1 155 ? -15.834 14.955 11.059 1.00 82.94 155 VAL A C 1
ATOM 1242 O O . VAL A 1 155 ? -16.291 15.103 12.181 1.00 82.94 155 VAL A O 1
ATOM 1245 N N . LEU A 1 156 ? -15.952 15.902 10.123 1.00 82.19 156 LEU A N 1
ATOM 1246 C CA . LEU A 1 156 ? -16.593 17.199 10.390 1.00 82.19 156 LEU A CA 1
ATOM 1247 C C . LEU A 1 156 ? -18.093 17.078 10.702 1.00 82.19 156 LEU A C 1
ATOM 1249 O O . LEU A 1 156 ? -18.637 17.895 11.439 1.00 82.19 156 LEU A O 1
ATOM 1253 N N . LYS A 1 157 ? -18.777 16.082 10.128 1.00 80.50 157 LYS A N 1
ATOM 1254 C CA . LYS A 1 157 ? -20.205 15.832 10.374 1.00 80.50 157 LYS A CA 1
ATOM 1255 C C . LYS A 1 157 ? -20.438 15.006 11.642 1.00 80.50 157 LYS A C 1
ATOM 1257 O O . LYS A 1 157 ? -21.471 15.158 12.292 1.00 80.50 157 LYS A O 1
ATOM 1262 N N . SER A 1 158 ? -19.509 14.119 11.983 1.00 68.12 158 SER A N 1
ATOM 1263 C CA . SER A 1 158 ? -19.544 13.367 13.228 1.00 68.12 158 SER A CA 1
ATOM 1264 C C . SER A 1 158 ? -19.020 14.266 14.346 1.00 68.12 158 SER A C 1
ATOM 1266 O O . SER A 1 158 ? -17.839 14.572 14.387 1.00 68.12 158 SER A O 1
ATOM 1268 N N . ASN A 1 159 ? -19.862 14.676 15.291 1.00 60.88 159 ASN A N 1
ATOM 1269 C CA . ASN A 1 159 ? -19.446 15.428 16.489 1.00 60.88 159 ASN A CA 1
ATOM 1270 C C . ASN A 1 159 ? -18.589 14.568 17.463 1.00 60.88 159 ASN A C 1
ATOM 1272 O O . ASN A 1 159 ? -18.714 14.672 18.682 1.00 60.88 159 ASN A O 1
ATOM 1276 N N . LYS A 1 160 ? -17.765 13.645 16.945 1.00 59.25 160 LYS A N 1
ATOM 1277 C CA . LYS A 1 160 ? -16.907 12.752 17.725 1.00 59.25 160 LYS A CA 1
ATOM 1278 C C . LYS A 1 160 ? -15.713 13.541 18.249 1.00 59.25 160 LYS A C 1
ATOM 1280 O O . LYS A 1 160 ? -15.061 14.278 17.514 1.00 59.25 160 LYS A O 1
ATOM 1285 N N . SER A 1 161 ? -15.444 13.400 19.543 1.00 52.41 161 SER A N 1
ATOM 1286 C CA . SER A 1 161 ? -14.330 14.081 20.190 1.00 52.41 161 SER A CA 1
ATOM 1287 C C . SER A 1 161 ? -12.991 13.551 19.667 1.00 52.41 161 SER A C 1
ATOM 1289 O O . SER A 1 161 ? -12.852 12.370 19.350 1.00 52.41 161 SER A O 1
ATOM 1291 N N . ILE A 1 162 ? -11.976 14.421 19.648 1.00 53.06 162 ILE A N 1
ATOM 1292 C CA . ILE A 1 162 ? -10.567 14.106 19.324 1.00 53.06 162 ILE A CA 1
ATOM 1293 C C . ILE A 1 162 ? -10.043 12.877 20.104 1.00 53.06 162 ILE A C 1
ATOM 1295 O O . ILE A 1 162 ? -9.135 12.184 19.652 1.00 53.06 162 ILE A O 1
ATOM 1299 N N . LEU A 1 163 ? -10.666 12.549 21.240 1.00 42.28 163 LEU A N 1
ATOM 1300 C CA . LEU A 1 163 ? -10.362 11.394 22.085 1.00 42.28 163 LEU A CA 1
ATOM 1301 C C . LEU A 1 163 ? -10.578 10.035 21.388 1.00 42.28 163 LEU A C 1
ATOM 1303 O O . LEU A 1 163 ? -9.870 9.084 21.708 1.00 42.28 163 LEU A O 1
ATOM 1307 N N . PHE A 1 164 ? -11.471 9.946 20.394 1.00 49.28 164 PHE A N 1
ATOM 1308 C CA . PHE A 1 164 ? -11.685 8.723 19.602 1.00 49.28 164 PHE A CA 1
ATOM 1309 C C . PHE A 1 164 ? -10.448 8.344 18.763 1.00 49.28 164 PHE A C 1
ATOM 1311 O O . PHE A 1 164 ? -10.205 7.167 18.520 1.00 49.28 164 PHE A O 1
ATOM 1318 N N . PHE A 1 165 ? -9.630 9.330 18.372 1.00 49.00 165 PHE A N 1
ATOM 1319 C CA . PHE A 1 165 ? -8.371 9.105 17.651 1.00 49.00 165 PHE A CA 1
ATOM 1320 C C . PHE A 1 165 ? -7.188 8.787 18.583 1.00 49.00 165 PHE A C 1
ATOM 1322 O O . PHE A 1 165 ? -6.228 8.162 18.144 1.00 49.00 165 PHE A O 1
ATOM 1329 N N . ASN A 1 166 ? -7.265 9.156 19.868 1.00 42.19 166 ASN A N 1
ATOM 1330 C CA . ASN A 1 166 ? -6.221 8.872 20.866 1.00 42.19 166 ASN A CA 1
ATOM 1331 C C . ASN A 1 166 ? -6.248 7.423 21.389 1.00 42.19 166 ASN A C 1
ATOM 1333 O O . ASN A 1 166 ? -5.245 6.938 21.907 1.00 42.19 166 ASN A O 1
ATOM 1337 N N . LEU A 1 167 ? -7.375 6.717 21.253 1.00 39.38 167 LEU A N 1
ATOM 1338 C CA . LEU A 1 167 ? -7.557 5.343 21.751 1.00 39.38 167 LEU A CA 1
ATOM 1339 C C . LEU A 1 167 ? -6.909 4.260 20.860 1.00 39.38 167 LEU A C 1
ATOM 1341 O O . LEU A 1 167 ? -7.074 3.071 21.107 1.00 39.38 167 LEU A O 1
ATOM 1345 N N . LEU A 1 168 ? -6.175 4.681 19.826 1.00 42.78 168 LEU A N 1
ATOM 1346 C CA . LEU A 1 168 ? -5.402 3.843 18.902 1.00 42.78 168 LEU A CA 1
ATOM 1347 C C . LEU A 1 168 ? -3.921 3.673 19.287 1.00 42.78 168 LEU A C 1
ATOM 1349 O O . LEU A 1 168 ? -3.167 3.054 18.527 1.00 42.78 168 LEU A O 1
ATOM 1353 N N . THR A 1 169 ? -3.518 4.218 20.439 1.00 33.16 169 THR A N 1
ATOM 1354 C CA . THR A 1 169 ? -2.185 4.022 21.036 1.00 33.16 169 THR A CA 1
ATOM 1355 C C . THR A 1 169 ? -2.140 2.706 21.801 1.00 33.16 169 THR A C 1
ATOM 1357 O O . THR A 1 169 ? -1.223 1.899 21.523 1.00 33.16 169 THR A O 1
#

Secondary structure (DSSP, 8-state):
--HHHHHHHHHHHHHHHHHHHHHHHHHHHHHHHHHHTSSSHHHHHHHHHHHHHHHHHHT-TTTSS-HHHHHHS-HHHHHHHHHHHHHHHHHHHHHHHHHTTS-S-HHHHHHHHTTHHHHHHHHHHHS-HHHHHHHHHHHHHHHHHHHHHHHHHHHHHS---THHHHTT-

pLDDT: mean 82.2, std 14.38, range [33.16, 95.81]

Organism: NCBI:txid1193053

Foldseek 3Di:
DPVVVVVVVVVVVLVVVLVVLVVLLVCLCVCLVVQCPDPDLLSVLSSLLSNLVSVLSCLVCPNNHPPVVQQPDDLLSLLQNLLSLLLNLVSLLLSLCVLLVNDDGSNVVSVVSNVSSVVSSVVSVVDPDVCSVVVSVVNSVVSNVCSVVVSVVSVVVPPDDPVSVVVVD

Sequence (169 aa):
MNTIGIENYKSTLELGIFYLHAAGVSFGFLIGFSKLYSNDFFSKSYGSVLQSAAFFLILNNGILIDQGTLQNENKILLGSYYGLVLYSSLAVFVCFNYLLESLDNPWIYCKRLLGIIPATILLSYFIPELYFISFIDFLGFGISIFTFSWSLRSVLKSNKSILFFNLLT